Protein AF-A0A7W3PG80-F1 (afdb_monomer)

Nearest PDB structures (foldseek):
  1i4t-assembly1_B  TM=2.429E-01  e=8.283E+00  Homo sapiens

Foldseek 3Di:
DPDPPDDDDLLVLLVVLLVVLVVVCVVPLVLLLVLLQQLLVLLVCQLVVVDPLSPDPNVVVSNVVSLVVLLVVLLCVLCPPFDCVVLVVLLVVCCVVNVSNVVSNVVVLVVVVCCLPVVLVVVVVVDPDDDPSRSVSVSSSVCSSPVSSSSSNSCCCVRPVVSRVDDD

Solvent-accessible surface area (backbone atoms only — not comparable to full-atom values): 9135 Å² total; per-residue (Å²): 135,83,77,80,78,74,75,71,54,38,60,56,50,24,50,50,52,50,50,54,38,47,53,52,48,65,76,45,33,73,61,47,38,54,48,10,46,53,44,28,48,38,45,48,33,30,75,69,64,78,34,83,56,30,41,69,70,52,27,51,51,51,40,50,50,43,50,50,52,50,52,51,50,50,48,56,65,69,49,58,90,55,64,68,77,64,43,68,59,38,39,53,51,39,52,73,74,36,45,64,26,51,52,41,35,50,50,51,51,49,50,49,53,47,54,73,42,52,53,56,60,63,47,57,82,69,58,81,95,64,57,72,65,61,49,52,41,51,55,48,30,54,32,34,49,42,57,50,55,49,50,54,47,40,50,44,43,63,69,49,36,59,34,46,64,72,76,132

Sequence (168 aa):
MTTPTTMPGPWVAALQILAETWQFFARHYPVVFACGALASAQRFLSVSGTADWAGGIGGEAFTAATRLAFGAWAAVVLLRGTEWSDAGARWSAWVTRSWPTILATMAALALFLVVFKLIPDALAGRVGGIDRETWLAWELAIKNVTVIPFTMLWMTVLLGVRPLGQVG

Secondary structure (DSSP, 8-state):
-----PPPPHHHHHHHHHHHHHHHHHHTHHHHHHHHHHHHHHHHHHHTTS-GGGSHHHHHHHHHHHHHHHHHHHHHHHTTT---TTHHHHHHHHHHHHHHHHHHHHHHHHHHHHHHHHHHHHHHTT-TT--HHHHHHHHHHHHHHTHHHHHHHHHHIIIIIHHHS---

Radius of gyration: 19.29 Å; Cα contacts (8 Å, |Δi|>4): 128; chains: 1; bounding box: 46×32×58 Å

Structure (mmCIF, N/CA/C/O backbone):
data_AF-A0A7W3PG80-F1
#
_entry.id   AF-A0A7W3PG80-F1
#
loop_
_atom_site.group_PDB
_atom_site.id
_atom_site.type_symbol
_atom_site.label_atom_id
_atom_site.label_alt_id
_atom_site.label_comp_id
_atom_site.label_asym_id
_atom_site.label_entity_id
_atom_site.label_seq_id
_atom_site.pdbx_PDB_ins_code
_atom_site.Cartn_x
_atom_site.Cartn_y
_atom_site.Cartn_z
_atom_site.occupancy
_atom_site.B_iso_or_equiv
_atom_site.auth_seq_id
_atom_site.auth_comp_id
_atom_site.auth_asym_id
_atom_site.auth_atom_id
_atom_site.pdbx_PDB_model_num
ATOM 1 N N . MET A 1 1 ? -26.413 -13.579 33.474 1.00 46.12 1 MET A N 1
ATOM 2 C CA . MET A 1 1 ? -24.970 -13.895 33.437 1.00 46.12 1 MET A CA 1
ATOM 3 C C . MET A 1 1 ? -24.497 -13.746 32.005 1.00 46.12 1 MET A C 1
ATOM 5 O O . MET A 1 1 ? -24.769 -14.617 31.193 1.00 46.12 1 MET A O 1
ATOM 9 N N . THR A 1 2 ? -23.878 -12.620 31.669 1.00 47.09 2 THR A N 1
ATOM 10 C CA . THR A 1 2 ? -23.162 -12.454 30.402 1.00 47.09 2 THR A CA 1
ATOM 11 C C . THR A 1 2 ? -21.782 -13.075 30.585 1.00 47.09 2 THR A C 1
ATOM 13 O O . THR A 1 2 ? -20.995 -12.627 31.414 1.00 47.09 2 THR A O 1
ATOM 16 N N . THR A 1 3 ? -21.508 -14.172 29.883 1.00 45.34 3 THR A N 1
ATOM 17 C CA . THR A 1 3 ? -20.157 -14.736 29.798 1.00 45.34 3 THR A CA 1
ATOM 18 C C . THR A 1 3 ? -19.207 -13.642 29.313 1.00 45.34 3 THR A C 1
ATOM 20 O O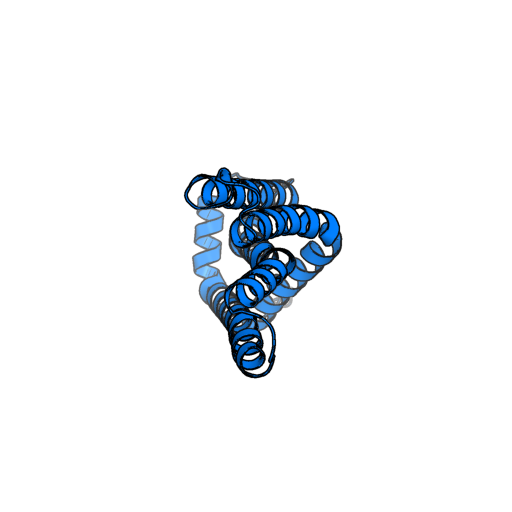 . THR A 1 3 ? -19.505 -13.031 28.283 1.00 45.34 3 THR A O 1
ATOM 23 N N . PRO A 1 4 ? -18.096 -13.362 30.016 1.00 52.19 4 PRO A N 1
ATOM 24 C CA . PRO A 1 4 ? -17.114 -12.408 29.529 1.00 52.19 4 PRO A CA 1
ATOM 25 C C . PRO A 1 4 ? -16.579 -12.942 28.201 1.00 52.19 4 PRO A C 1
ATOM 27 O O . PRO A 1 4 ? -15.931 -13.986 28.162 1.00 52.19 4 PRO A O 1
ATOM 30 N N . THR A 1 5 ? -16.889 -12.258 27.101 1.00 59.12 5 THR A N 1
ATOM 31 C CA . THR A 1 5 ? -16.240 -12.502 25.815 1.00 59.12 5 THR A CA 1
ATOM 32 C C . THR A 1 5 ? -14.767 -12.186 26.001 1.00 59.12 5 THR A C 1
ATOM 34 O O . THR A 1 5 ? -14.371 -11.021 26.041 1.00 59.12 5 THR A O 1
ATOM 37 N N . THR A 1 6 ? -13.959 -13.227 26.183 1.00 66.06 6 THR A N 1
ATOM 38 C CA . THR A 1 6 ? -12.506 -13.126 26.174 1.00 66.06 6 THR A CA 1
ATOM 39 C C . THR A 1 6 ? -12.103 -12.485 24.858 1.00 66.06 6 THR A C 1
ATOM 41 O O . THR A 1 6 ? -12.385 -13.013 23.782 1.00 66.06 6 THR A O 1
ATOM 44 N N . MET A 1 7 ? -11.490 -11.302 24.938 1.00 63.88 7 MET A N 1
ATOM 45 C CA . MET A 1 7 ? -10.969 -10.659 23.741 1.00 63.88 7 MET A CA 1
ATOM 46 C C . MET A 1 7 ? -9.972 -11.615 23.070 1.00 63.88 7 MET A C 1
ATOM 48 O O . MET A 1 7 ? -9.151 -12.218 23.772 1.00 63.88 7 MET A O 1
ATOM 52 N N . PRO A 1 8 ? -10.038 -11.782 21.738 1.00 75.94 8 PRO A N 1
ATOM 53 C CA . PRO A 1 8 ? -9.079 -12.610 21.026 1.00 75.94 8 PRO A CA 1
ATOM 54 C C . PRO A 1 8 ? -7.658 -12.128 21.324 1.00 75.94 8 PRO A C 1
ATOM 56 O O . PRO A 1 8 ? -7.401 -10.925 21.408 1.00 75.94 8 PRO A O 1
ATOM 59 N N . GLY A 1 9 ? -6.729 -13.073 21.488 1.00 90.00 9 GLY A N 1
ATOM 60 C CA . GLY A 1 9 ? -5.322 -12.749 21.709 1.00 90.00 9 GLY A CA 1
ATOM 61 C C . GLY A 1 9 ? -4.762 -11.863 20.584 1.00 90.00 9 GLY A C 1
ATOM 62 O O . GLY A 1 9 ? -5.266 -11.906 19.457 1.00 90.00 9 GLY A O 1
ATOM 63 N N . PRO A 1 10 ? -3.695 -11.090 20.843 1.00 90.19 10 PRO A N 1
ATOM 64 C CA . PRO A 1 10 ? -3.204 -10.068 19.913 1.00 90.19 10 PRO A CA 1
ATOM 65 C C . PRO A 1 10 ? -2.846 -10.616 18.528 1.00 90.19 10 PRO A C 1
ATOM 67 O O . PRO A 1 10 ? -3.091 -9.963 17.518 1.00 90.19 10 PRO A O 1
ATOM 70 N N . TRP A 1 11 ? -2.340 -11.849 18.466 1.00 91.12 11 TRP A N 1
ATOM 71 C CA . TRP A 1 11 ? -2.055 -12.542 17.210 1.00 91.12 11 TRP A CA 1
ATOM 72 C C . TRP A 1 11 ? -3.308 -12.927 16.426 1.00 91.12 11 TRP A C 1
ATOM 74 O O . TRP A 1 11 ? -3.325 -12.800 15.207 1.00 91.12 11 TRP A O 1
ATOM 84 N N . VAL A 1 12 ? -4.374 -13.351 17.107 1.00 91.50 12 VAL A N 1
ATOM 85 C CA . VAL A 1 12 ? -5.650 -13.669 16.452 1.00 91.50 12 VAL A CA 1
ATOM 86 C C . VAL A 1 12 ? -6.250 -12.399 15.852 1.00 91.50 12 VAL A C 1
ATOM 88 O O . VAL A 1 12 ? -6.660 -12.405 14.695 1.00 91.50 12 VAL A O 1
ATOM 91 N N . ALA A 1 13 ? -6.224 -11.291 16.596 1.00 89.88 13 ALA A N 1
ATOM 92 C CA . ALA A 1 13 ? -6.677 -9.997 16.096 1.00 89.88 13 ALA A CA 1
ATOM 93 C C . ALA A 1 13 ? -5.821 -9.496 14.912 1.00 89.88 13 ALA A C 1
ATOM 95 O O . ALA A 1 13 ? -6.364 -9.003 13.924 1.00 89.88 13 ALA A O 1
ATOM 96 N N . ALA A 1 14 ? -4.497 -9.676 14.958 1.00 91.69 14 ALA A N 1
ATOM 97 C CA . ALA A 1 14 ? -3.613 -9.344 13.838 1.00 91.69 14 ALA A CA 1
ATOM 98 C C . ALA A 1 14 ? -3.918 -10.182 12.581 1.00 91.69 14 ALA A C 1
ATOM 100 O O . ALA A 1 14 ? -3.980 -9.641 11.476 1.00 91.69 14 ALA A O 1
ATOM 101 N N . LEU A 1 15 ? -4.173 -11.486 12.736 1.00 91.94 15 LEU A N 1
ATOM 102 C CA . LEU A 1 15 ? -4.566 -12.364 11.629 1.00 91.94 15 LEU A CA 1
ATOM 103 C C . LEU A 1 15 ? -5.944 -12.008 11.059 1.00 91.94 15 LEU A C 1
ATOM 105 O O . LEU A 1 15 ? -6.144 -12.118 9.853 1.00 91.94 15 LEU A O 1
ATOM 109 N N . GLN A 1 16 ? -6.879 -11.540 11.889 1.00 91.88 16 GLN A N 1
ATOM 110 C CA . GLN A 1 16 ? -8.167 -11.022 11.420 1.00 91.88 16 GLN A CA 1
ATOM 111 C C . GLN A 1 16 ? -7.992 -9.751 10.581 1.00 91.88 16 GLN A C 1
ATOM 113 O O . GLN A 1 16 ? -8.578 -9.653 9.507 1.00 91.88 16 GLN A O 1
ATOM 118 N N . ILE A 1 17 ? -7.140 -8.811 11.012 1.00 92.75 17 ILE A N 1
ATOM 119 C CA . ILE A 1 17 ? -6.793 -7.617 10.218 1.00 92.75 17 ILE A CA 1
ATOM 120 C C . ILE A 1 17 ? -6.181 -8.027 8.873 1.00 92.75 17 ILE A C 1
ATOM 122 O O . ILE A 1 17 ? -6.573 -7.498 7.831 1.00 92.75 17 ILE A O 1
ATOM 126 N N . LEU A 1 18 ? -5.253 -8.987 8.883 1.00 93.62 18 LEU A N 1
ATOM 127 C CA . LEU A 1 18 ? -4.654 -9.528 7.665 1.00 93.62 18 LEU A CA 1
ATOM 128 C C . LEU A 1 18 ? -5.716 -10.150 6.743 1.00 93.62 18 LEU A C 1
ATOM 130 O O . LEU A 1 18 ? -5.732 -9.861 5.549 1.00 93.62 18 LEU A O 1
ATOM 134 N N . ALA A 1 19 ? -6.611 -10.977 7.286 1.00 94.25 19 ALA A N 1
ATOM 135 C CA . ALA A 1 19 ? -7.650 -11.658 6.519 1.00 94.25 19 ALA A CA 1
ATOM 136 C C . ALA A 1 19 ? -8.656 -10.675 5.900 1.00 94.25 19 ALA A C 1
ATOM 138 O O . ALA A 1 19 ? -8.986 -10.803 4.723 1.00 94.25 19 ALA A O 1
ATOM 139 N N . GLU A 1 20 ? -9.099 -9.665 6.650 1.00 94.06 20 GLU A N 1
ATOM 140 C CA . GLU A 1 20 ? -9.969 -8.597 6.140 1.00 94.06 20 GLU A CA 1
ATOM 141 C C . GLU A 1 20 ? -9.280 -7.798 5.029 1.00 94.06 20 GLU A C 1
ATOM 143 O O . GLU A 1 20 ? -9.870 -7.550 3.975 1.00 94.06 20 GLU A O 1
ATOM 148 N N . THR A 1 21 ? -8.002 -7.457 5.228 1.00 96.25 21 THR A N 1
ATOM 149 C CA . THR A 1 21 ? -7.196 -6.770 4.211 1.00 96.25 21 THR A CA 1
ATOM 150 C C . THR A 1 21 ? -7.084 -7.619 2.944 1.00 96.25 21 THR A C 1
ATOM 152 O O . THR A 1 21 ? -7.268 -7.109 1.840 1.00 96.25 21 THR A O 1
ATOM 155 N N . TRP A 1 22 ? -6.839 -8.925 3.085 1.00 96.56 22 TRP A N 1
ATOM 156 C CA . TRP A 1 22 ? -6.772 -9.870 1.970 1.00 96.56 22 TRP A CA 1
ATOM 157 C C . TRP A 1 22 ? -8.090 -9.989 1.213 1.00 96.56 22 TRP A C 1
ATOM 159 O O . TRP A 1 22 ? -8.103 -9.902 -0.014 1.00 96.56 22 TRP A O 1
ATOM 169 N N . GLN A 1 23 ? -9.207 -10.134 1.921 1.00 97.06 23 GLN A N 1
ATOM 170 C CA . GLN A 1 23 ? -10.528 -10.192 1.301 1.00 97.06 23 GLN A CA 1
ATOM 171 C C . GLN A 1 23 ? -10.835 -8.909 0.523 1.00 97.06 23 GLN A C 1
ATOM 173 O O . GLN A 1 23 ? -11.308 -8.976 -0.613 1.00 97.06 23 GLN A O 1
ATOM 178 N N . PHE A 1 24 ? -10.523 -7.744 1.099 1.00 96.62 24 PHE A N 1
ATOM 179 C CA . PHE A 1 24 ? -10.699 -6.465 0.420 1.00 96.62 24 PHE A CA 1
ATOM 180 C C . PHE A 1 24 ? -9.813 -6.352 -0.825 1.00 96.62 24 PHE A C 1
ATOM 182 O O . PHE A 1 24 ? -10.305 -5.969 -1.890 1.00 96.62 24 PHE A O 1
ATOM 189 N N . PHE A 1 25 ? -8.533 -6.715 -0.701 1.00 97.38 25 PHE A N 1
ATOM 190 C CA . PHE A 1 25 ? -7.562 -6.717 -1.793 1.00 97.38 25 PHE A CA 1
ATOM 191 C C . PHE A 1 25 ? -8.016 -7.612 -2.946 1.00 97.38 25 PHE A C 1
ATOM 193 O O . PHE A 1 25 ? -8.059 -7.160 -4.086 1.00 97.38 25 PHE A O 1
ATOM 200 N N . ALA A 1 26 ? -8.411 -8.854 -2.655 1.00 97.75 26 ALA A N 1
ATOM 201 C CA . ALA A 1 26 ? -8.859 -9.808 -3.664 1.00 97.75 26 ALA A CA 1
ATOM 202 C C . ALA A 1 26 ? -10.132 -9.323 -4.372 1.00 97.75 26 ALA A C 1
ATOM 204 O O . ALA A 1 26 ? -10.219 -9.358 -5.598 1.00 97.75 26 ALA A O 1
ATOM 205 N N . ARG A 1 27 ? -11.100 -8.798 -3.609 1.00 97.81 27 ARG A N 1
ATOM 206 C CA . ARG A 1 27 ? -12.360 -8.272 -4.151 1.00 97.81 27 ARG A CA 1
ATOM 207 C C . ARG A 1 27 ? -12.156 -7.074 -5.079 1.00 97.81 27 ARG A C 1
ATOM 209 O O . ARG A 1 27 ? -12.897 -6.932 -6.047 1.00 97.81 27 ARG A O 1
ATOM 216 N N . HIS A 1 28 ? -11.179 -6.218 -4.791 1.00 97.56 28 HIS A N 1
ATOM 217 C CA . HIS A 1 28 ? -10.915 -4.999 -5.561 1.00 97.56 28 HIS A CA 1
ATOM 218 C C . HIS A 1 28 ? -9.619 -5.070 -6.372 1.00 97.56 28 HIS A C 1
ATOM 220 O O . HIS A 1 28 ? -9.077 -4.037 -6.778 1.00 97.56 28 HIS A O 1
ATOM 226 N N . TYR A 1 29 ? -9.143 -6.286 -6.651 1.00 97.31 29 TYR A N 1
ATOM 227 C CA . TYR A 1 29 ? -7.903 -6.494 -7.384 1.00 97.31 29 TYR A CA 1
ATOM 228 C C . TYR A 1 29 ? -7.856 -5.784 -8.747 1.00 97.31 29 TYR A C 1
ATOM 230 O O . TYR A 1 29 ? -6.792 -5.277 -9.079 1.00 97.31 29 TYR A O 1
ATOM 238 N N . PRO A 1 30 ? -8.954 -5.631 -9.518 1.00 98.12 30 PRO A N 1
ATOM 239 C CA . PRO A 1 30 ? -8.905 -4.865 -10.765 1.00 98.12 30 PRO A CA 1
ATOM 240 C C . PRO A 1 30 ? -8.411 -3.419 -10.592 1.00 98.12 30 PRO A C 1
ATOM 242 O O . PRO A 1 30 ? -7.621 -2.943 -11.402 1.00 98.12 30 PRO A O 1
ATOM 245 N N . VAL A 1 31 ? -8.817 -2.732 -9.516 1.00 96.88 31 VAL A N 1
ATOM 246 C CA . VAL A 1 31 ? -8.361 -1.360 -9.223 1.00 96.88 31 VAL A CA 1
ATOM 247 C C . VAL A 1 31 ? -6.907 -1.368 -8.763 1.00 96.88 31 VAL A C 1
ATOM 249 O O . VAL A 1 31 ? -6.100 -0.571 -9.238 1.00 96.88 31 VAL A O 1
ATOM 252 N N . VAL A 1 32 ? -6.560 -2.310 -7.881 1.00 96.88 32 VAL A N 1
ATOM 253 C CA . VAL A 1 32 ? -5.182 -2.524 -7.420 1.00 96.88 32 VAL A CA 1
ATOM 254 C C . VAL A 1 32 ? -4.239 -2.745 -8.601 1.00 96.88 32 VAL A C 1
ATOM 256 O O . VAL A 1 32 ? -3.195 -2.102 -8.697 1.00 96.88 32 VAL A O 1
ATOM 259 N N . PHE A 1 33 ? -4.625 -3.636 -9.510 1.00 97.31 33 PHE A N 1
ATOM 260 C CA . PHE A 1 33 ? -3.866 -3.977 -10.697 1.00 97.31 33 PHE A CA 1
ATOM 261 C C . PHE A 1 33 ? -3.738 -2.776 -11.627 1.00 97.31 33 PHE A C 1
ATOM 263 O O . PHE A 1 33 ? -2.630 -2.489 -12.057 1.00 97.31 33 PHE A O 1
ATOM 270 N N . ALA A 1 34 ? -4.818 -2.034 -11.889 1.00 97.00 34 ALA A N 1
ATOM 271 C CA . ALA A 1 34 ? -4.767 -0.848 -12.742 1.00 97.00 34 ALA A CA 1
ATOM 272 C C . ALA A 1 34 ? -3.788 0.210 -12.199 1.00 97.00 34 ALA A C 1
ATOM 274 O O . ALA A 1 34 ? -2.899 0.658 -12.922 1.00 97.00 34 ALA A O 1
ATOM 275 N N . CYS A 1 35 ? -3.887 0.563 -10.914 1.00 95.50 35 CYS A N 1
ATOM 276 C CA . CYS A 1 35 ? -2.970 1.520 -10.289 1.00 95.50 35 CYS A CA 1
ATOM 277 C C . CYS A 1 35 ? -1.527 0.993 -10.242 1.00 95.50 35 CYS A C 1
ATOM 279 O O . CYS A 1 35 ? -0.583 1.728 -10.532 1.00 95.50 35 CYS A O 1
ATOM 281 N N . GLY A 1 36 ? -1.341 -0.286 -9.911 1.00 95.62 36 GLY A N 1
ATOM 282 C CA . GLY A 1 36 ? -0.024 -0.914 -9.891 1.00 95.62 36 GLY A CA 1
ATOM 283 C C . GLY A 1 36 ? 0.621 -0.973 -11.275 1.00 95.62 36 GLY A C 1
ATOM 284 O O . GLY A 1 36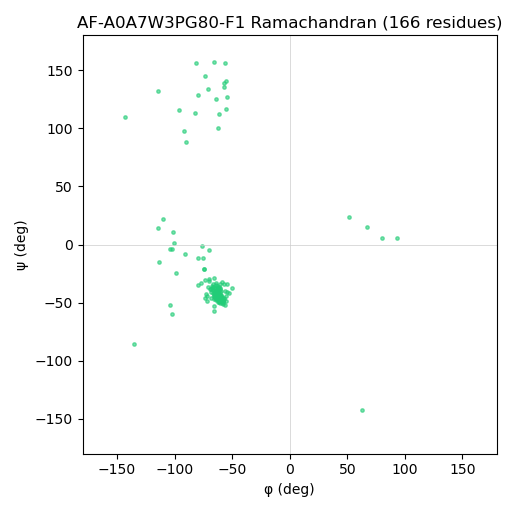 ? 1.798 -0.653 -11.419 1.00 95.62 36 GLY A O 1
ATOM 285 N N . ALA A 1 37 ? -0.155 -1.309 -12.306 1.00 96.56 37 ALA A N 1
ATOM 286 C CA . ALA A 1 37 ? 0.292 -1.381 -13.690 1.00 96.56 37 ALA A CA 1
ATOM 287 C C . ALA A 1 37 ? 0.744 -0.016 -14.218 1.00 96.56 37 ALA A C 1
ATOM 289 O O . ALA A 1 37 ? 1.746 0.038 -14.922 1.00 96.56 37 ALA A O 1
ATOM 290 N N . LEU A 1 38 ? 0.082 1.083 -13.833 1.00 95.81 38 LEU A N 1
ATOM 291 C CA . LEU A 1 38 ? 0.529 2.439 -14.176 1.00 95.81 38 LEU A CA 1
ATOM 292 C C . LEU A 1 38 ? 1.928 2.731 -13.613 1.00 95.81 38 LEU A C 1
ATOM 294 O O . LEU A 1 38 ? 2.821 3.132 -14.359 1.00 95.81 38 LEU A O 1
ATOM 298 N N . ALA A 1 39 ? 2.150 2.469 -12.322 1.00 93.31 39 ALA A N 1
ATOM 299 C CA . ALA A 1 39 ? 3.463 2.653 -11.699 1.00 93.31 39 ALA A CA 1
ATOM 300 C C . ALA A 1 39 ? 4.535 1.732 -12.321 1.00 93.31 39 ALA A C 1
ATOM 302 O O . ALA A 1 39 ? 5.680 2.134 -12.520 1.00 93.31 39 ALA A O 1
ATOM 303 N N . SER A 1 40 ? 4.167 0.498 -12.677 1.00 95.06 40 SER A N 1
ATOM 304 C CA . SER A 1 40 ? 5.052 -0.437 -13.383 1.00 95.06 40 SER A CA 1
ATOM 305 C C . SER A 1 40 ? 5.398 0.038 -14.794 1.00 95.06 40 SER A C 1
ATOM 307 O O . SER A 1 40 ? 6.560 -0.026 -15.188 1.00 95.06 40 SER A O 1
ATOM 309 N N . ALA A 1 41 ? 4.418 0.551 -15.542 1.00 94.31 41 ALA A N 1
ATOM 310 C CA . ALA A 1 41 ? 4.616 1.073 -16.888 1.00 94.31 41 ALA A CA 1
ATOM 311 C C . ALA A 1 41 ? 5.606 2.241 -16.880 1.00 94.31 41 ALA A C 1
ATOM 313 O O . ALA A 1 41 ? 6.540 2.239 -17.676 1.00 94.31 41 ALA A O 1
ATOM 314 N N . GLN A 1 42 ? 5.484 3.173 -15.927 1.00 94.06 42 GLN A N 1
ATOM 315 C CA . GLN A 1 42 ? 6.471 4.242 -15.747 1.00 94.06 42 GLN A CA 1
ATOM 316 C C . GLN A 1 42 ? 7.886 3.681 -15.555 1.00 94.06 42 GLN A C 1
ATOM 318 O O . GLN A 1 42 ? 8.824 4.163 -16.191 1.00 94.06 42 GLN A O 1
ATOM 323 N N . ARG A 1 43 ? 8.054 2.637 -14.730 1.00 91.88 43 ARG A N 1
ATOM 324 C CA . ARG A 1 43 ? 9.373 2.026 -14.521 1.00 91.88 43 ARG A CA 1
ATOM 325 C C . ARG A 1 43 ? 9.939 1.427 -15.808 1.00 91.88 43 ARG A C 1
ATOM 327 O O . ARG A 1 43 ? 11.112 1.647 -16.093 1.00 91.88 43 ARG A O 1
ATOM 334 N N . PHE A 1 44 ? 9.134 0.712 -16.589 1.00 93.12 44 PHE A N 1
ATOM 335 C CA . PHE A 1 44 ? 9.590 0.158 -17.867 1.00 93.12 44 PHE A CA 1
ATOM 336 C C . PHE A 1 44 ? 9.905 1.243 -18.900 1.00 93.12 44 PHE A C 1
ATOM 338 O O . PHE A 1 44 ? 10.916 1.135 -19.589 1.00 93.12 44 PHE A O 1
ATOM 345 N N . LEU A 1 45 ? 9.112 2.315 -18.969 1.00 92.62 45 LEU A N 1
ATOM 346 C CA . LEU A 1 45 ? 9.401 3.476 -19.821 1.00 92.62 45 LEU A CA 1
ATOM 347 C C . LEU A 1 45 ? 10.726 4.151 -19.434 1.00 92.62 45 LEU A C 1
ATOM 349 O O . LEU A 1 45 ? 11.473 4.586 -20.305 1.00 92.62 45 LEU A O 1
ATOM 353 N N . SER A 1 46 ? 11.034 4.199 -18.133 1.00 90.69 46 SER A N 1
ATOM 354 C CA . SER A 1 46 ? 12.303 4.722 -17.621 1.00 90.69 46 SER A CA 1
ATOM 355 C C . SER A 1 46 ? 13.494 3.834 -17.982 1.00 90.69 46 SER A C 1
ATOM 357 O O . SER A 1 46 ? 14.508 4.365 -18.414 1.00 90.69 46 SER A O 1
ATOM 359 N N . VAL A 1 47 ? 13.391 2.510 -17.806 1.00 89.25 47 VAL A N 1
ATOM 360 C CA . VAL A 1 47 ? 14.505 1.582 -18.100 1.00 89.25 47 VAL A CA 1
ATOM 361 C C . VAL A 1 47 ? 14.745 1.445 -19.604 1.00 89.25 47 VAL A C 1
ATOM 363 O O . VAL A 1 47 ? 15.884 1.368 -20.043 1.00 89.25 47 VAL A O 1
ATOM 366 N N . SER A 1 48 ? 13.686 1.458 -20.413 1.00 88.56 48 SER A N 1
ATOM 367 C CA . SER A 1 48 ? 13.811 1.365 -21.874 1.00 88.56 48 SER A CA 1
ATOM 368 C C . SER A 1 48 ? 14.288 2.658 -22.544 1.00 88.56 48 SER A C 1
ATOM 370 O O . SER A 1 48 ? 14.599 2.638 -23.732 1.00 88.56 48 SER A O 1
ATOM 372 N N . GLY A 1 49 ? 14.325 3.784 -21.821 1.00 86.75 49 GLY A N 1
ATOM 373 C CA . GLY A 1 49 ? 14.700 5.086 -22.378 1.00 86.75 49 GLY A CA 1
ATOM 374 C C . GLY A 1 49 ? 13.697 5.641 -23.396 1.00 86.75 49 GLY A C 1
ATOM 375 O O . GLY A 1 49 ? 14.019 6.564 -24.132 1.00 86.75 49 GLY A O 1
ATOM 376 N N . THR A 1 50 ? 12.477 5.097 -23.463 1.00 89.19 50 THR A N 1
ATOM 377 C CA . THR A 1 50 ? 11.465 5.511 -24.453 1.00 89.19 50 THR A CA 1
ATOM 378 C C . THR A 1 50 ? 10.740 6.805 -24.084 1.00 89.19 50 THR A C 1
ATOM 380 O O . THR A 1 50 ? 9.983 7.336 -24.893 1.00 89.19 50 THR A O 1
ATOM 383 N N . ALA A 1 51 ? 10.900 7.283 -22.848 1.00 88.25 51 ALA A N 1
ATOM 384 C CA . ALA A 1 51 ? 10.273 8.506 -22.367 1.00 88.25 51 ALA A CA 1
ATOM 385 C C . ALA A 1 51 ? 11.207 9.267 -21.418 1.00 88.25 51 ALA A C 1
ATOM 387 O O . ALA A 1 51 ? 11.393 8.862 -20.271 1.00 88.25 51 ALA A O 1
ATOM 388 N N . ASP A 1 52 ? 11.722 10.410 -21.870 1.00 86.75 52 ASP A N 1
ATOM 389 C CA . ASP A 1 52 ? 12.681 11.234 -21.114 1.00 86.75 52 ASP A CA 1
ATOM 390 C C . ASP A 1 52 ? 12.132 11.700 -19.757 1.00 86.75 52 ASP A C 1
ATOM 392 O O . ASP A 1 52 ? 12.865 11.807 -18.776 1.00 86.75 52 ASP A O 1
ATOM 396 N N . TRP A 1 53 ? 10.816 11.923 -19.672 1.00 89.56 53 TRP A N 1
ATOM 397 C CA . TRP A 1 53 ? 10.141 12.325 -18.435 1.00 89.56 53 TRP A CA 1
ATOM 398 C C . TRP A 1 53 ? 9.989 11.182 -17.426 1.00 89.56 53 TRP A C 1
ATOM 400 O O . TRP A 1 53 ? 9.764 11.439 -16.244 1.00 89.56 53 TRP A O 1
ATOM 410 N N . ALA A 1 54 ? 10.056 9.925 -17.880 1.00 86.56 54 ALA A N 1
ATOM 411 C CA . ALA A 1 54 ? 9.842 8.768 -17.021 1.00 86.56 54 ALA A CA 1
ATOM 412 C C . ALA A 1 54 ? 11.040 8.524 -16.096 1.00 86.56 54 ALA A C 1
ATOM 414 O O . ALA A 1 54 ? 10.873 7.887 -15.059 1.00 86.56 54 ALA A O 1
ATOM 415 N N . GLY A 1 55 ? 12.228 9.031 -16.433 1.00 84.38 55 GLY A N 1
ATOM 416 C CA . GLY A 1 55 ? 13.365 9.096 -15.517 1.00 84.38 55 GLY A CA 1
ATOM 417 C C . GLY A 1 55 ? 13.291 10.302 -14.568 1.00 84.38 55 GLY A C 1
ATOM 418 O O . GLY A 1 55 ? 12.656 11.313 -14.861 1.00 84.38 55 GLY A O 1
ATOM 419 N N . GLY A 1 56 ? 13.966 10.210 -13.418 1.00 87.00 56 GLY A N 1
ATOM 420 C CA . GLY A 1 56 ? 14.114 11.326 -12.477 1.00 87.00 56 GLY A CA 1
ATOM 421 C C . GLY A 1 56 ? 12.794 11.833 -11.877 1.00 87.00 56 GLY A C 1
ATOM 422 O O . GLY A 1 56 ? 11.883 11.056 -11.589 1.00 87.00 56 GLY A O 1
ATOM 423 N N . ILE A 1 57 ? 12.693 13.154 -11.689 1.00 92.38 57 ILE A N 1
ATOM 424 C CA . ILE A 1 57 ? 11.602 13.805 -10.938 1.00 92.38 57 ILE A CA 1
ATOM 425 C C . ILE A 1 57 ? 10.222 13.538 -11.561 1.00 92.38 57 ILE A C 1
ATOM 427 O O . ILE A 1 57 ? 9.250 13.349 -10.831 1.00 92.38 57 ILE A O 1
ATOM 431 N N . GLY A 1 58 ? 10.114 13.503 -12.894 1.00 91.88 58 GLY A N 1
ATOM 432 C CA . GLY A 1 58 ? 8.834 13.293 -13.581 1.00 91.88 58 GLY A CA 1
ATOM 433 C C . GLY A 1 58 ? 8.235 11.914 -13.294 1.00 91.88 58 GLY A C 1
ATOM 434 O O . GLY A 1 58 ? 7.071 11.804 -12.900 1.00 91.88 58 GLY A O 1
ATOM 435 N N . GLY A 1 59 ? 9.047 10.863 -13.415 1.00 92.56 59 GLY A N 1
ATOM 436 C CA . GLY A 1 59 ? 8.648 9.496 -13.085 1.00 92.56 59 GLY A CA 1
ATOM 437 C C . GLY A 1 59 ? 8.333 9.300 -11.602 1.00 92.56 59 GLY A C 1
ATOM 438 O O . GLY A 1 59 ? 7.349 8.637 -11.264 1.00 92.56 59 GLY A O 1
ATOM 439 N N . GLU A 1 60 ? 9.121 9.915 -10.716 1.00 92.31 60 GLU A N 1
ATOM 440 C CA . GLU A 1 60 ? 8.868 9.897 -9.270 1.00 92.31 60 GLU A CA 1
ATOM 441 C C . GLU A 1 60 ? 7.536 10.563 -8.920 1.00 92.31 60 GLU A C 1
ATOM 443 O O . GLU A 1 60 ? 6.725 9.972 -8.201 1.00 92.31 60 GLU A O 1
ATOM 448 N N . ALA A 1 61 ? 7.269 11.747 -9.478 1.00 95.69 61 ALA A N 1
ATOM 449 C CA . ALA A 1 61 ? 6.017 12.467 -9.279 1.00 95.69 61 ALA A CA 1
ATOM 450 C C . ALA A 1 61 ? 4.817 11.664 -9.800 1.00 95.69 61 ALA A C 1
ATOM 452 O O . ALA A 1 61 ? 3.800 11.566 -9.113 1.00 95.69 61 ALA A O 1
ATOM 453 N N . PHE A 1 62 ? 4.940 11.029 -10.969 1.00 95.62 62 PHE A N 1
ATOM 454 C CA . PHE A 1 62 ? 3.890 10.178 -11.529 1.00 95.62 62 PHE A CA 1
ATOM 455 C C . PHE A 1 62 ? 3.592 8.957 -10.646 1.00 95.62 62 PHE A C 1
ATOM 457 O O . PHE A 1 62 ? 2.431 8.667 -10.336 1.00 95.62 62 PHE A O 1
ATOM 464 N N . THR A 1 63 ? 4.631 8.251 -10.194 1.00 94.50 63 THR A N 1
ATOM 465 C CA . THR A 1 63 ? 4.473 7.091 -9.307 1.00 94.50 63 THR A CA 1
ATOM 466 C C . THR A 1 63 ? 3.891 7.504 -7.955 1.00 94.50 63 THR A C 1
ATOM 468 O O . THR A 1 63 ? 2.993 6.831 -7.441 1.00 94.50 63 THR A O 1
ATOM 471 N N . ALA A 1 64 ? 4.340 8.628 -7.392 1.00 94.75 64 ALA A N 1
ATOM 472 C CA . ALA A 1 64 ? 3.778 9.185 -6.167 1.00 94.75 64 ALA A CA 1
ATOM 473 C C . ALA A 1 64 ? 2.297 9.548 -6.343 1.00 94.75 64 ALA A C 1
ATOM 475 O O . ALA A 1 64 ? 1.473 9.114 -5.541 1.00 94.75 64 ALA A O 1
ATOM 476 N N . ALA A 1 65 ? 1.937 10.257 -7.416 1.00 96.69 65 ALA A N 1
ATOM 477 C CA . ALA A 1 65 ? 0.556 10.627 -7.716 1.00 96.69 65 ALA A CA 1
ATOM 478 C C . ALA A 1 65 ? -0.345 9.392 -7.869 1.00 96.69 65 ALA A C 1
ATOM 480 O O . ALA A 1 65 ? -1.423 9.340 -7.282 1.00 96.69 65 ALA A O 1
ATOM 481 N N . THR A 1 66 ? 0.126 8.361 -8.576 1.00 95.88 66 THR A N 1
ATOM 482 C CA . THR A 1 66 ? -0.596 7.090 -8.741 1.00 95.88 66 THR A CA 1
ATOM 483 C C . THR A 1 66 ? -0.849 6.410 -7.393 1.00 95.88 66 THR A C 1
ATOM 485 O O . THR A 1 66 ? -1.961 5.955 -7.116 1.00 95.88 66 THR A O 1
ATOM 488 N N . ARG A 1 67 ? 0.159 6.377 -6.512 1.00 95.75 67 ARG A N 1
ATOM 489 C CA . ARG A 1 67 ? 0.031 5.799 -5.165 1.00 95.75 67 ARG A CA 1
ATOM 490 C C . ARG A 1 67 ? -0.883 6.622 -4.265 1.00 95.75 67 ARG A C 1
ATOM 492 O O . ARG A 1 67 ? -1.685 6.042 -3.540 1.00 95.75 67 ARG A O 1
ATOM 499 N N . LEU A 1 68 ? -0.795 7.949 -4.318 1.00 96.56 68 LEU A N 1
ATOM 500 C CA . LEU A 1 68 ? -1.675 8.841 -3.562 1.00 96.56 68 LEU A CA 1
ATOM 501 C C . LEU A 1 68 ? -3.127 8.690 -4.014 1.00 96.56 68 LEU A C 1
ATOM 503 O O . LEU A 1 68 ? -4.007 8.569 -3.168 1.00 96.56 68 LEU A O 1
ATOM 507 N N . ALA A 1 69 ? -3.375 8.612 -5.322 1.00 96.88 69 ALA A N 1
ATOM 508 C CA . ALA A 1 69 ? -4.704 8.363 -5.869 1.00 96.88 69 ALA A CA 1
ATOM 509 C C . ALA A 1 69 ? -5.261 7.007 -5.408 1.00 96.88 69 ALA A C 1
ATOM 511 O O . ALA A 1 69 ? -6.400 6.938 -4.947 1.00 96.88 69 ALA A O 1
ATOM 512 N N . PHE A 1 70 ? -4.448 5.944 -5.451 1.00 97.25 70 PHE A N 1
ATOM 513 C CA . PHE A 1 70 ? -4.838 4.632 -4.928 1.00 97.25 70 PHE A CA 1
ATOM 514 C C . PHE A 1 70 ? -5.128 4.672 -3.420 1.00 97.25 70 PHE A C 1
ATOM 516 O O . PHE A 1 70 ? -6.150 4.155 -2.975 1.00 97.25 70 PHE A O 1
ATOM 523 N N . GLY A 1 71 ? -4.264 5.317 -2.631 1.00 95.75 71 GLY A N 1
ATOM 524 C CA . GLY A 1 71 ? -4.445 5.469 -1.186 1.00 95.75 71 GLY A CA 1
ATOM 525 C C . GLY A 1 71 ? -5.701 6.266 -0.831 1.00 95.75 71 GLY A C 1
ATOM 526 O O . GLY A 1 71 ? -6.446 5.872 0.063 1.00 95.75 71 GLY A O 1
ATOM 527 N N . ALA A 1 72 ? -5.981 7.343 -1.566 1.00 95.94 72 ALA A N 1
ATOM 528 C CA . ALA A 1 72 ? -7.195 8.136 -1.408 1.00 95.94 72 ALA A CA 1
ATOM 529 C C . ALA A 1 72 ? -8.447 7.324 -1.766 1.00 95.94 72 ALA A C 1
ATOM 531 O O . ALA A 1 72 ? -9.404 7.308 -0.994 1.00 95.94 72 ALA A O 1
ATOM 532 N N . TRP A 1 73 ? -8.428 6.595 -2.887 1.00 97.31 73 TRP A N 1
ATOM 533 C CA . TRP A 1 73 ? -9.512 5.685 -3.259 1.00 97.31 73 TRP A CA 1
ATOM 534 C C . TRP A 1 73 ? -9.756 4.631 -2.170 1.00 97.31 73 TRP A C 1
ATOM 536 O O . TRP A 1 73 ? -10.890 4.455 -1.726 1.00 97.31 73 TRP A O 1
ATOM 546 N N . ALA A 1 74 ? -8.696 3.983 -1.684 1.00 95.62 74 ALA A N 1
ATOM 547 C CA . ALA A 1 74 ? -8.782 2.990 -0.621 1.00 95.62 74 ALA A CA 1
ATOM 548 C C . ALA A 1 74 ? -9.388 3.576 0.658 1.00 95.62 74 ALA A C 1
ATOM 550 O O . ALA A 1 74 ? -10.295 2.974 1.229 1.00 95.62 74 ALA A O 1
ATOM 551 N N . ALA A 1 75 ? -8.934 4.759 1.081 1.00 92.81 75 ALA A N 1
ATOM 552 C CA . ALA A 1 75 ? -9.471 5.451 2.246 1.00 92.81 75 ALA A CA 1
ATOM 553 C C . ALA A 1 75 ? -10.959 5.780 2.074 1.00 92.81 75 ALA A C 1
ATOM 555 O O . ALA A 1 75 ? -11.748 5.496 2.970 1.00 92.81 75 ALA A O 1
ATOM 556 N N . VAL A 1 76 ? -11.364 6.306 0.914 1.00 94.38 76 VAL A N 1
ATOM 557 C CA . VAL A 1 76 ? -12.772 6.614 0.619 1.00 94.38 76 VAL A CA 1
ATOM 558 C C . VAL A 1 76 ? -13.640 5.361 0.685 1.00 94.38 76 VAL A C 1
ATOM 560 O O . VAL A 1 76 ? -14.725 5.410 1.255 1.00 94.38 76 VAL A O 1
ATOM 563 N N . VAL A 1 77 ? -13.186 4.241 0.118 1.00 95.00 77 VAL A N 1
ATOM 564 C CA . VAL A 1 77 ? -13.973 3.001 0.091 1.00 95.00 77 VAL A CA 1
ATOM 565 C C . VAL A 1 77 ? -14.021 2.336 1.468 1.00 95.00 77 VAL A C 1
ATOM 567 O O . VAL A 1 77 ? -15.099 1.939 1.904 1.00 95.00 77 VAL A O 1
ATOM 570 N N . LEU A 1 78 ? -12.884 2.225 2.161 1.00 93.31 78 LEU A N 1
ATOM 571 C CA . LEU A 1 78 ? -12.781 1.543 3.457 1.00 93.31 78 LEU A CA 1
ATOM 572 C C . LEU A 1 78 ? -13.402 2.336 4.610 1.00 93.31 78 LEU A C 1
ATOM 574 O O . LEU A 1 78 ? -13.881 1.734 5.565 1.00 93.31 78 LEU A O 1
ATOM 578 N N . LEU A 1 79 ? -13.385 3.669 4.540 1.00 90.94 79 LEU A N 1
ATOM 579 C CA . LEU A 1 79 ? -13.907 4.551 5.591 1.00 90.94 79 LEU A CA 1
ATOM 580 C C . LEU A 1 79 ? -15.291 5.112 5.248 1.00 90.94 79 LEU A C 1
ATOM 582 O O . LEU A 1 79 ? -15.784 6.035 5.902 1.00 90.94 79 LEU A O 1
ATOM 586 N N . ARG A 1 80 ? -15.934 4.584 4.202 1.00 90.81 80 ARG A N 1
ATOM 587 C CA . ARG A 1 80 ? -17.282 4.997 3.829 1.00 90.81 80 ARG A CA 1
ATOM 588 C C . ARG A 1 80 ? -18.262 4.638 4.942 1.00 90.81 80 ARG A C 1
ATOM 590 O O . ARG A 1 80 ? -18.387 3.477 5.310 1.00 90.81 80 ARG A O 1
ATOM 597 N N . GLY A 1 81 ? -19.010 5.633 5.417 1.00 85.06 81 GLY A N 1
ATOM 598 C CA . GLY A 1 81 ? -19.987 5.447 6.495 1.00 85.06 81 GLY A CA 1
ATOM 599 C C . GLY A 1 81 ? -19.372 5.412 7.896 1.00 85.06 81 GLY A C 1
ATOM 600 O O . GLY A 1 81 ? -20.094 5.190 8.861 1.00 85.06 81 GLY A O 1
ATOM 601 N N . THR A 1 82 ? -18.066 5.656 8.017 1.00 87.00 82 THR A N 1
ATOM 602 C CA . THR A 1 82 ? -17.394 5.802 9.307 1.00 87.00 82 THR A CA 1
ATOM 603 C C . THR A 1 82 ? -17.789 7.115 9.976 1.00 87.00 82 THR A C 1
ATOM 605 O O . THR A 1 82 ? -17.758 8.176 9.351 1.00 87.00 82 THR A O 1
ATOM 608 N N . GLU A 1 83 ? -18.120 7.051 11.265 1.00 87.19 83 GLU A N 1
ATOM 609 C CA . GLU A 1 83 ? -18.365 8.234 12.085 1.00 87.19 83 GLU A CA 1
ATOM 610 C C . GLU A 1 83 ? -17.039 8.865 12.532 1.00 87.19 83 GLU A C 1
ATOM 612 O O . GLU A 1 83 ? -16.162 8.183 13.068 1.00 87.19 83 GLU A O 1
ATOM 617 N N . TRP A 1 84 ? -16.898 10.171 12.304 1.00 88.69 84 TRP A N 1
ATOM 618 C CA . TRP A 1 84 ? -15.677 10.931 12.600 1.00 88.69 84 TRP A CA 1
ATOM 619 C C . TRP A 1 84 ? -15.765 11.766 13.882 1.00 88.69 84 TRP A C 1
ATOM 621 O O . TRP A 1 84 ? -14.770 12.376 14.279 1.00 88.69 84 TRP A O 1
ATOM 631 N N . SER A 1 85 ? -16.929 11.788 14.538 1.00 89.62 85 SER A N 1
ATOM 632 C CA . SER A 1 85 ? -17.067 12.355 15.880 1.00 89.62 85 SER A CA 1
ATOM 633 C C . SER A 1 85 ? -16.098 11.643 16.832 1.00 89.62 85 SER A C 1
ATOM 635 O O . SER A 1 85 ? -15.846 10.438 16.718 1.00 89.62 85 SER A O 1
ATOM 637 N N . ASP A 1 86 ? -15.461 12.419 17.709 1.00 90.06 86 ASP A N 1
ATOM 638 C CA . ASP A 1 86 ? -14.513 11.926 18.714 1.00 90.06 86 ASP A CA 1
ATOM 639 C C . ASP A 1 86 ? -13.387 11.024 18.172 1.00 90.06 86 ASP A C 1
ATOM 641 O O . ASP A 1 86 ? -12.786 10.247 18.920 1.00 90.06 86 ASP A O 1
ATOM 645 N N . ALA A 1 87 ? -13.047 11.139 16.878 1.00 89.88 87 ALA A N 1
ATOM 646 C CA . ALA A 1 87 ? -12.061 10.282 16.222 1.00 89.88 87 ALA A CA 1
ATOM 647 C C . ALA A 1 87 ? -10.732 10.242 16.987 1.00 89.88 87 ALA A C 1
ATOM 649 O O . ALA A 1 87 ? -10.177 9.166 17.183 1.00 89.88 87 ALA A O 1
ATOM 650 N N . GLY A 1 88 ? -10.262 11.388 17.494 1.00 90.69 88 GLY A N 1
ATOM 651 C CA . GLY A 1 88 ? -9.037 11.470 18.293 1.00 90.69 88 GLY A CA 1
ATOM 652 C C . GLY A 1 88 ? -9.105 10.676 19.603 1.00 90.69 88 GLY A C 1
ATOM 653 O O . GLY A 1 88 ? -8.164 9.951 19.930 1.00 90.69 88 GLY A O 1
ATOM 654 N N . ALA A 1 89 ? -10.227 10.750 20.327 1.00 91.12 89 ALA A N 1
ATOM 655 C CA . ALA A 1 89 ? -10.423 10.000 21.568 1.00 91.12 89 ALA A CA 1
ATOM 656 C C . ALA A 1 89 ? -10.493 8.490 21.298 1.00 91.12 89 ALA A C 1
ATOM 658 O O . ALA A 1 89 ? -9.852 7.702 21.994 1.00 91.12 89 ALA A O 1
ATOM 659 N N . ARG A 1 90 ? -11.195 8.088 20.234 1.00 89.25 90 ARG A N 1
ATOM 660 C CA . ARG A 1 90 ? -11.309 6.687 19.799 1.00 89.25 90 ARG A CA 1
ATOM 661 C C . ARG A 1 90 ? -9.962 6.122 19.359 1.00 89.25 90 ARG A C 1
ATOM 663 O O . ARG A 1 90 ? -9.617 4.997 19.715 1.00 89.25 90 ARG A O 1
ATOM 670 N N . TRP A 1 91 ? -9.156 6.931 18.672 1.00 91.44 91 TRP A N 1
ATOM 671 C CA . TRP A 1 91 ? -7.785 6.585 18.305 1.00 91.44 91 TRP A CA 1
ATOM 672 C C . TRP A 1 91 ? -6.903 6.370 19.535 1.00 91.44 91 TRP A C 1
ATOM 674 O O . TRP A 1 91 ? -6.252 5.334 19.657 1.00 91.44 91 TRP A O 1
ATOM 684 N N . SER A 1 92 ? -6.928 7.316 20.478 1.00 91.75 92 SER A N 1
ATOM 685 C CA . SER A 1 92 ? -6.162 7.231 21.724 1.00 91.75 92 SER A CA 1
ATOM 686 C C . SER A 1 92 ? -6.559 6.005 22.555 1.00 91.75 92 SER A C 1
ATOM 688 O O . SER A 1 92 ? -5.694 5.239 22.995 1.00 91.75 92 SER A O 1
ATOM 690 N N . ALA A 1 93 ? -7.864 5.754 22.696 1.00 90.19 93 ALA A N 1
ATOM 691 C CA . ALA A 1 93 ? -8.391 4.587 23.392 1.00 90.19 93 ALA A CA 1
ATOM 692 C C . ALA A 1 93 ? -7.971 3.277 22.707 1.00 90.19 93 ALA A C 1
ATOM 694 O O . ALA A 1 93 ? -7.533 2.341 23.380 1.00 90.19 93 ALA A O 1
ATOM 695 N N . TRP A 1 94 ? -8.042 3.220 21.372 1.00 89.94 94 TRP A N 1
ATOM 696 C CA . TRP A 1 94 ? -7.602 2.063 20.598 1.00 89.94 94 TRP A CA 1
ATOM 697 C C . TRP A 1 94 ? -6.114 1.780 20.786 1.00 89.94 94 TRP A C 1
ATOM 699 O O . TRP A 1 94 ? -5.752 0.650 21.097 1.00 89.94 94 TRP A O 1
ATOM 709 N N . VAL A 1 95 ? -5.248 2.785 20.643 1.00 90.50 95 VAL A N 1
ATOM 710 C CA . VAL A 1 95 ? -3.798 2.603 20.809 1.00 90.50 95 VAL A CA 1
ATOM 711 C C . VAL A 1 95 ? -3.476 2.124 22.220 1.00 90.50 95 VAL A C 1
ATOM 713 O O . VAL A 1 95 ? -2.729 1.163 22.382 1.00 90.50 95 VAL A O 1
ATOM 716 N N . THR A 1 96 ? -4.096 2.726 23.236 1.00 91.19 96 THR A N 1
ATOM 717 C CA . THR A 1 96 ? -3.854 2.369 24.640 1.00 91.19 96 THR A CA 1
ATOM 718 C C . THR A 1 96 ? -4.304 0.939 24.949 1.00 91.19 96 THR A C 1
ATOM 720 O O . THR A 1 96 ? -3.580 0.191 25.604 1.00 91.19 96 THR A O 1
ATOM 723 N N . ARG A 1 97 ? -5.479 0.524 24.455 1.00 89.56 97 ARG A N 1
ATOM 724 C CA . ARG A 1 97 ? -6.035 -0.813 24.720 1.00 89.56 97 ARG A CA 1
ATOM 725 C C . ARG A 1 97 ? -5.410 -1.908 23.853 1.00 89.56 97 ARG A C 1
ATOM 727 O O . ARG A 1 97 ? -5.276 -3.042 24.304 1.00 89.56 97 ARG A O 1
ATOM 734 N N . SER A 1 98 ? -5.056 -1.586 22.613 1.00 89.69 98 SER A N 1
ATOM 735 C CA . SER A 1 98 ? -4.727 -2.564 21.570 1.00 89.69 98 SER A CA 1
ATOM 736 C C . SER A 1 98 ? -3.267 -2.517 21.118 1.00 89.69 98 SER A C 1
ATOM 738 O O . SER A 1 98 ? -2.938 -3.128 20.099 1.00 89.69 98 SER A O 1
ATOM 740 N N . TRP A 1 99 ? -2.370 -1.852 21.856 1.00 92.56 99 TRP A N 1
ATOM 741 C CA . TRP A 1 99 ? -0.940 -1.809 21.519 1.00 92.56 99 TRP A CA 1
ATOM 742 C C . TRP A 1 99 ? -0.311 -3.191 21.241 1.00 92.56 99 TRP A C 1
ATOM 744 O O . TRP A 1 99 ? 0.464 -3.274 20.285 1.00 92.56 99 TRP A O 1
ATOM 754 N N . PRO A 1 100 ? -0.660 -4.302 21.936 1.00 93.00 100 PRO A N 1
ATOM 755 C CA . PRO A 1 100 ? -0.080 -5.605 21.613 1.00 93.00 100 PRO A CA 1
ATOM 756 C C . PRO A 1 100 ? -0.532 -6.110 20.237 1.00 93.00 100 PRO A C 1
ATOM 758 O O . PRO A 1 100 ? 0.252 -6.708 19.506 1.00 93.00 100 PRO A O 1
ATOM 761 N N . THR A 1 101 ? -1.781 -5.831 19.850 1.00 91.44 101 THR A N 1
ATOM 762 C CA . THR A 1 101 ? -2.320 -6.145 18.516 1.00 91.44 101 THR A CA 1
ATOM 763 C C . THR A 1 101 ? -1.658 -5.296 17.436 1.00 91.44 101 THR A C 1
ATOM 765 O O . THR A 1 101 ? -1.369 -5.805 16.352 1.00 91.44 101 THR A O 1
ATOM 768 N N . ILE A 1 102 ? -1.386 -4.018 17.725 1.00 92.12 102 ILE A N 1
ATOM 769 C CA . ILE A 1 102 ? -0.641 -3.134 16.819 1.00 92.12 102 ILE A CA 1
ATOM 770 C C . ILE A 1 102 ? 0.758 -3.709 16.590 1.00 92.12 102 ILE A C 1
ATOM 772 O O . ILE A 1 102 ? 1.154 -3.883 15.442 1.00 92.12 102 ILE A O 1
ATOM 776 N N . LEU A 1 103 ? 1.477 -4.090 17.651 1.00 94.50 103 LEU A N 1
ATOM 777 C CA . LEU A 1 103 ? 2.802 -4.700 17.520 1.00 94.50 103 LEU A CA 1
ATOM 778 C C . LEU A 1 103 ? 2.770 -6.035 16.773 1.00 94.50 103 LEU A C 1
ATOM 780 O O . LEU A 1 103 ? 3.592 -6.242 15.886 1.00 94.50 103 LEU A O 1
ATOM 784 N N . ALA A 1 104 ? 1.820 -6.919 17.083 1.00 94.19 104 ALA A N 1
ATOM 785 C CA . ALA A 1 104 ? 1.662 -8.190 16.375 1.00 94.19 104 ALA A CA 1
ATOM 786 C C . ALA A 1 104 ? 1.380 -7.968 14.879 1.00 94.19 104 ALA A C 1
ATOM 788 O O . ALA A 1 104 ? 1.960 -8.636 14.023 1.00 94.19 104 ALA A O 1
ATOM 789 N N . THR A 1 105 ? 0.547 -6.977 14.555 1.00 93.06 105 THR A N 1
ATOM 790 C CA . THR A 1 105 ? 0.270 -6.581 13.170 1.00 93.06 105 THR A CA 1
ATOM 791 C C . THR A 1 105 ? 1.514 -6.029 12.486 1.00 93.06 105 THR A C 1
ATOM 793 O O . THR A 1 105 ? 1.821 -6.424 11.363 1.00 93.06 105 THR A O 1
ATOM 796 N N . MET A 1 106 ? 2.264 -5.157 13.160 1.00 92.69 106 MET A N 1
ATOM 797 C CA . MET A 1 106 ? 3.495 -4.609 12.603 1.00 92.69 106 MET A CA 1
ATOM 798 C C . MET A 1 106 ? 4.566 -5.680 12.399 1.00 92.69 106 MET A C 1
ATOM 800 O O . MET A 1 106 ? 5.264 -5.653 11.389 1.00 92.69 106 MET A O 1
ATOM 804 N N . ALA A 1 107 ? 4.663 -6.653 13.307 1.00 94.12 107 ALA A N 1
ATOM 805 C CA . ALA A 1 107 ? 5.544 -7.804 13.161 1.00 94.12 107 ALA A CA 1
ATOM 806 C C . ALA A 1 107 ? 5.134 -8.679 11.965 1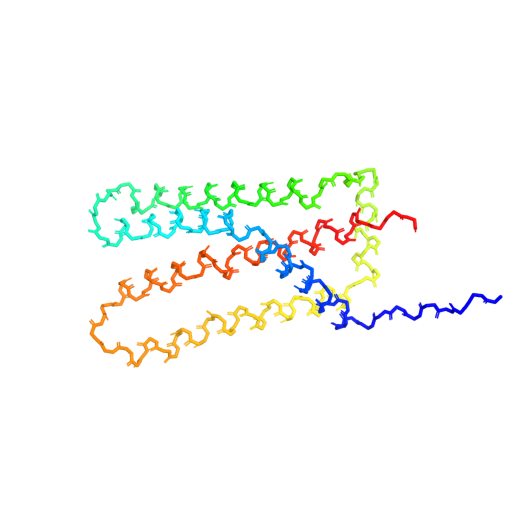.00 94.12 107 ALA A C 1
ATOM 808 O O . ALA A 1 107 ? 5.991 -9.073 11.176 1.00 94.12 107 ALA A O 1
ATOM 809 N N . ALA A 1 108 ? 3.834 -8.934 11.784 1.00 92.69 108 ALA A N 1
ATOM 810 C CA . ALA A 1 108 ? 3.321 -9.666 10.627 1.00 92.69 108 ALA A CA 1
ATOM 811 C C . ALA A 1 108 ? 3.602 -8.924 9.308 1.00 92.69 108 ALA A C 1
ATOM 813 O O . ALA A 1 108 ? 4.033 -9.544 8.336 1.00 92.69 108 ALA A O 1
ATOM 814 N N . LEU A 1 109 ? 3.430 -7.599 9.284 1.00 91.25 109 LEU A N 1
ATOM 815 C CA . LEU A 1 109 ? 3.756 -6.769 8.125 1.00 91.25 109 LEU A CA 1
ATOM 816 C C . LEU A 1 109 ? 5.264 -6.774 7.831 1.00 91.25 109 LEU A C 1
ATOM 818 O O . LEU A 1 109 ? 5.667 -6.912 6.679 1.00 91.25 109 LEU A O 1
ATOM 822 N N . ALA A 1 110 ? 6.107 -6.671 8.859 1.00 91.50 110 ALA A N 1
ATOM 823 C CA . ALA A 1 110 ? 7.555 -6.753 8.702 1.00 91.50 110 ALA A CA 1
ATOM 824 C C . ALA A 1 110 ? 7.974 -8.116 8.131 1.00 91.50 110 ALA A C 1
ATOM 826 O 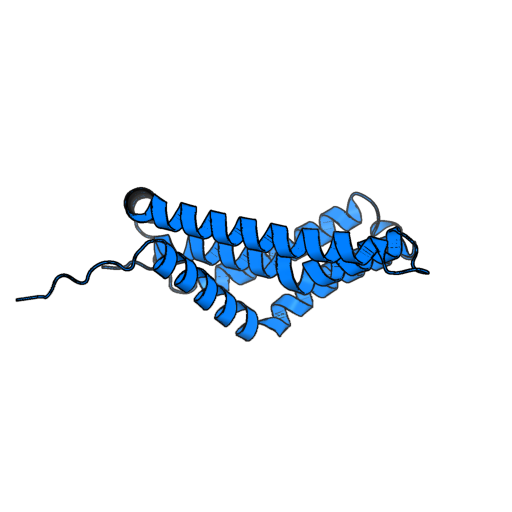O . ALA A 1 110 ? 8.740 -8.165 7.171 1.00 91.50 110 ALA A O 1
ATOM 827 N N . LEU A 1 111 ? 7.419 -9.213 8.657 1.00 93.38 111 LEU A N 1
ATOM 828 C CA . LEU A 1 111 ? 7.661 -10.559 8.138 1.00 93.38 111 LEU A CA 1
ATOM 829 C C . LEU A 1 111 ? 7.221 -10.683 6.675 1.00 93.38 111 LEU A C 1
ATOM 831 O O . LEU A 1 111 ? 7.972 -11.205 5.854 1.00 93.38 111 LEU A O 1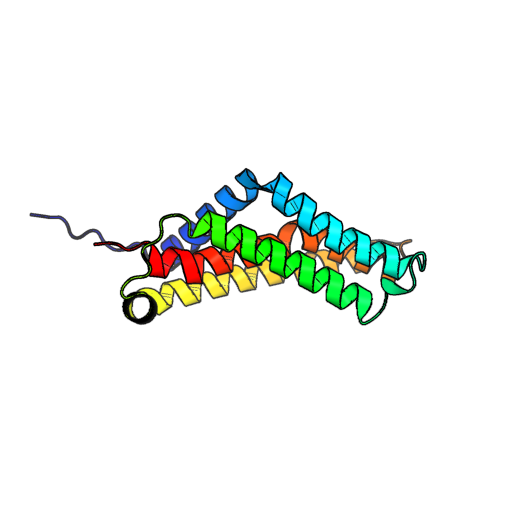
ATOM 835 N N . PHE A 1 112 ? 6.044 -10.159 6.333 1.00 91.69 112 PHE A N 1
ATOM 836 C CA . PHE A 1 112 ? 5.553 -10.108 4.958 1.00 91.69 112 PHE A CA 1
ATOM 837 C C . PHE A 1 112 ? 6.553 -9.388 4.039 1.00 91.69 112 PHE A C 1
ATOM 839 O O . PHE A 1 112 ? 7.000 -9.958 3.046 1.00 91.69 112 PHE A O 1
ATOM 846 N N . LEU A 1 113 ? 6.991 -8.179 4.396 1.00 88.94 113 LEU A N 1
ATOM 847 C CA . LEU A 1 113 ? 7.960 -7.417 3.600 1.00 88.94 113 LEU A CA 1
ATOM 848 C C . LEU A 1 113 ? 9.313 -8.130 3.468 1.00 88.94 113 LEU A C 1
ATOM 850 O O . LEU A 1 113 ? 9.911 -8.101 2.394 1.00 88.94 113 LEU A O 1
ATOM 854 N N . VAL A 1 114 ? 9.778 -8.795 4.530 1.00 91.81 114 VAL A N 1
ATOM 855 C CA . VAL A 1 114 ? 11.002 -9.606 4.507 1.00 91.81 114 VAL A CA 1
ATOM 856 C C . VAL A 1 114 ? 10.865 -10.754 3.511 1.00 91.81 114 VAL A C 1
ATOM 858 O O . VAL A 1 114 ? 11.734 -10.916 2.659 1.00 91.81 114 VAL A O 1
ATOM 861 N N . VAL A 1 115 ? 9.766 -11.508 3.551 1.00 90.38 115 VAL A N 1
ATOM 862 C CA . VAL A 1 115 ? 9.503 -12.614 2.612 1.00 90.38 115 VAL A CA 1
ATOM 863 C C . VAL A 1 115 ? 9.502 -12.111 1.166 1.00 90.38 115 VAL A C 1
ATOM 865 O O . VAL A 1 115 ? 10.199 -12.663 0.312 1.00 90.38 115 VAL A O 1
ATOM 868 N N . PHE A 1 116 ? 8.800 -11.009 0.902 1.00 88.69 116 PHE A N 1
ATOM 869 C CA . PHE A 1 116 ? 8.705 -10.403 -0.430 1.00 88.69 116 PHE A CA 1
ATOM 870 C C . PHE A 1 116 ? 9.951 -9.619 -0.871 1.00 88.69 116 PHE A C 1
ATOM 872 O O . PHE A 1 116 ? 9.992 -9.095 -1.987 1.00 88.69 116 PHE A O 1
ATOM 879 N N . LYS A 1 117 ? 10.978 -9.542 -0.023 1.00 86.94 117 LYS A N 1
ATOM 880 C CA . LYS A 1 117 ? 12.299 -9.018 -0.371 1.00 86.94 117 LYS A CA 1
ATOM 881 C C . LYS A 1 117 ? 13.318 -10.139 -0.557 1.00 86.94 117 LYS A C 1
ATOM 883 O O . LYS A 1 117 ? 13.957 -10.208 -1.599 1.00 86.94 117 LYS A O 1
ATOM 888 N N . LEU A 1 118 ? 13.437 -11.028 0.424 1.00 88.00 118 LEU A N 1
ATOM 889 C CA . LEU A 1 118 ? 14.461 -12.069 0.439 1.00 88.00 118 LEU A CA 1
ATOM 890 C C . LEU A 1 118 ? 14.260 -13.111 -0.659 1.00 88.00 118 LEU A C 1
ATOM 892 O O . LEU A 1 118 ? 15.245 -13.567 -1.232 1.00 88.00 118 LEU A O 1
ATOM 896 N N . ILE A 1 119 ? 13.014 -13.489 -0.965 1.00 85.00 119 ILE A N 1
ATOM 897 C CA . ILE A 1 119 ? 12.754 -14.491 -2.006 1.00 85.00 119 ILE A CA 1
ATOM 898 C C . ILE A 1 119 ? 13.177 -13.962 -3.387 1.00 85.00 119 ILE A C 1
ATOM 900 O O . ILE A 1 119 ? 13.977 -14.639 -4.033 1.00 85.00 119 ILE A O 1
ATOM 904 N N . PRO A 1 120 ? 12.730 -12.773 -3.845 1.00 82.88 120 PRO A N 1
ATOM 905 C CA . PRO A 1 120 ? 13.226 -12.207 -5.097 1.00 82.88 120 PRO A CA 1
ATOM 906 C C . PRO A 1 120 ? 14.745 -12.024 -5.115 1.00 82.88 120 PRO A C 1
ATOM 908 O O . PRO A 1 120 ? 15.379 -12.461 -6.069 1.00 82.88 120 PRO A O 1
ATOM 911 N N . ASP A 1 121 ? 15.340 -11.474 -4.050 1.00 83.88 121 ASP A N 1
ATOM 912 C CA . ASP A 1 121 ? 16.792 -11.257 -3.975 1.00 83.8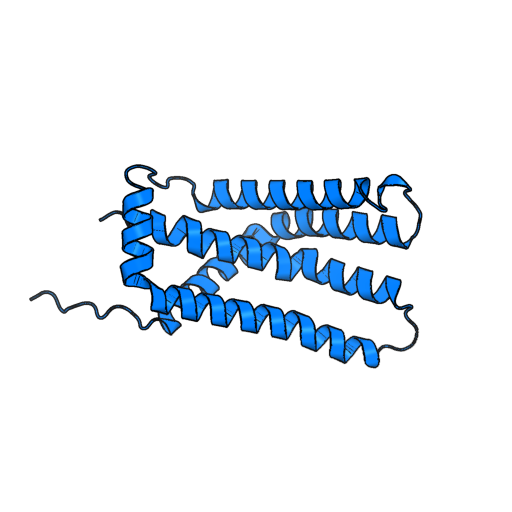8 121 ASP A CA 1
ATOM 913 C C . ASP A 1 121 ? 17.568 -12.587 -4.115 1.00 83.88 121 ASP A C 1
ATOM 915 O O . ASP A 1 121 ? 18.572 -12.665 -4.825 1.00 83.88 121 ASP A O 1
ATOM 919 N N . ALA A 1 122 ? 17.075 -13.669 -3.501 1.00 85.12 122 ALA A N 1
ATOM 920 C CA . ALA A 1 122 ? 17.671 -15.001 -3.615 1.00 85.12 122 ALA A CA 1
ATOM 921 C C . ALA A 1 122 ? 17.493 -15.633 -5.008 1.00 85.12 122 ALA A C 1
ATOM 923 O O . ALA A 1 122 ? 18.340 -16.418 -5.443 1.00 85.12 122 ALA A O 1
ATOM 924 N N . LEU A 1 123 ? 16.397 -15.316 -5.704 1.00 81.81 123 LEU A N 1
ATOM 925 C CA . LEU A 1 123 ? 16.139 -15.783 -7.068 1.00 81.81 123 LEU A CA 1
ATOM 926 C C . LEU A 1 123 ? 16.953 -15.006 -8.106 1.00 81.81 123 LEU A C 1
ATOM 928 O O . LEU A 1 123 ? 17.391 -15.606 -9.085 1.00 81.81 123 LEU A O 1
ATOM 932 N N . ALA A 1 124 ? 17.220 -13.719 -7.870 1.00 78.94 124 ALA A N 1
ATOM 933 C CA . ALA A 1 124 ? 17.996 -12.861 -8.765 1.00 78.94 124 ALA A CA 1
ATOM 934 C C . ALA A 1 124 ? 19.372 -13.460 -9.090 1.00 78.94 124 ALA A C 1
ATOM 936 O O . ALA A 1 124 ? 19.798 -13.470 -10.240 1.00 78.94 124 ALA A O 1
ATOM 937 N N . GLY A 1 125 ? 20.039 -14.048 -8.090 1.00 72.69 125 GLY A N 1
ATOM 938 C CA . GLY A 1 125 ? 21.335 -14.713 -8.261 1.00 72.69 125 GLY A CA 1
ATOM 939 C C . GLY A 1 125 ? 21.296 -16.028 -9.052 1.00 72.69 125 GLY A C 1
ATOM 940 O O . GLY A 1 125 ? 22.348 -16.618 -9.286 1.00 72.69 125 GLY A O 1
ATOM 941 N N . ARG A 1 126 ? 20.110 -16.518 -9.438 1.00 78.62 126 ARG A N 1
ATOM 942 C CA . ARG A 1 126 ? 19.917 -17.796 -10.149 1.00 78.62 126 ARG A CA 1
ATOM 943 C C . ARG A 1 126 ? 19.406 -17.634 -11.578 1.00 78.62 126 ARG A C 1
ATOM 945 O O . ARG A 1 126 ? 19.465 -18.594 -12.343 1.00 78.62 126 ARG A O 1
ATOM 952 N N . VAL A 1 127 ? 18.900 -16.458 -11.945 1.00 71.38 127 VAL A N 1
ATOM 953 C CA . VAL A 1 127 ? 18.373 -16.197 -13.289 1.00 71.38 127 VAL A CA 1
ATOM 954 C C . VAL A 1 127 ? 19.498 -15.640 -14.159 1.00 71.38 127 VAL A C 1
ATOM 956 O O . VAL A 1 127 ? 19.824 -14.460 -14.104 1.00 71.38 127 VAL A O 1
ATOM 959 N N . GLY A 1 128 ? 20.131 -16.509 -14.949 1.00 76.69 128 GLY A N 1
ATOM 960 C CA . GLY A 1 128 ? 21.091 -16.086 -15.969 1.00 76.69 128 GLY A CA 1
ATOM 961 C C . GLY A 1 128 ? 20.389 -15.444 -17.170 1.00 76.69 128 GLY A C 1
ATOM 962 O O . GLY A 1 128 ? 19.304 -15.873 -17.554 1.00 76.69 128 GLY A O 1
ATOM 963 N N . GLY A 1 129 ? 21.020 -14.441 -17.787 1.00 79.25 129 GLY A N 1
ATOM 964 C CA . GLY A 1 129 ? 20.591 -13.893 -19.084 1.00 79.25 129 GLY A CA 1
ATOM 965 C C . GLY A 1 129 ? 19.643 -12.689 -19.049 1.00 79.25 129 GLY A C 1
ATOM 966 O O . GLY A 1 129 ? 19.205 -12.261 -20.111 1.00 79.25 129 GLY A O 1
ATOM 967 N N . ILE A 1 130 ? 19.349 -12.120 -17.875 1.00 80.94 130 ILE A N 1
ATOM 968 C CA . ILE A 1 130 ? 18.627 -10.844 -17.742 1.00 80.94 130 ILE A CA 1
ATOM 969 C C . ILE A 1 130 ? 19.586 -9.819 -17.136 1.00 80.94 130 ILE A C 1
ATOM 971 O O . ILE A 1 130 ? 20.263 -10.113 -16.150 1.00 80.94 130 ILE A O 1
ATOM 975 N N . ASP A 1 131 ? 19.670 -8.624 -17.720 1.00 86.69 131 ASP A N 1
ATOM 976 C CA . ASP A 1 131 ? 20.453 -7.546 -17.125 1.00 86.69 131 ASP A CA 1
ATOM 977 C C . ASP A 1 131 ? 19.835 -7.087 -15.789 1.00 86.69 131 ASP A C 1
ATOM 979 O O . ASP A 1 131 ? 18.645 -7.268 -15.503 1.00 86.69 131 ASP A O 1
ATOM 983 N N . ARG A 1 132 ? 20.662 -6.482 -14.935 1.00 85.12 132 ARG A N 1
ATOM 984 C CA . ARG A 1 132 ? 20.245 -6.086 -13.586 1.00 85.12 132 ARG A CA 1
ATOM 985 C C . ARG A 1 132 ? 19.093 -5.077 -13.593 1.00 85.12 132 ARG A C 1
ATOM 987 O O . ARG A 1 132 ? 18.269 -5.105 -12.681 1.00 85.12 132 ARG A O 1
ATOM 994 N N . GLU A 1 133 ? 19.035 -4.176 -14.569 1.00 85.62 133 GLU A N 1
ATOM 995 C CA . GLU A 1 133 ? 18.017 -3.124 -14.611 1.00 85.62 133 GLU A CA 1
ATOM 996 C C . GLU A 1 133 ? 16.651 -3.692 -14.985 1.00 85.62 133 GLU A C 1
ATOM 998 O O . GLU A 1 133 ? 15.656 -3.385 -14.321 1.00 85.62 133 GLU A O 1
ATOM 1003 N N . THR A 1 134 ? 16.620 -4.590 -15.967 1.00 85.81 134 THR A N 1
ATOM 1004 C CA . THR A 1 134 ? 15.432 -5.342 -16.371 1.00 85.81 134 THR A CA 1
ATOM 1005 C C . THR A 1 134 ? 14.929 -6.231 -15.237 1.00 85.81 134 THR A C 1
ATOM 1007 O O . THR A 1 134 ? 13.726 -6.247 -14.965 1.00 85.81 134 THR A O 1
ATOM 1010 N N . TRP A 1 135 ? 15.824 -6.914 -14.511 1.00 88.12 135 TRP A N 1
ATOM 1011 C CA . TRP A 1 135 ? 15.442 -7.686 -13.322 1.00 88.12 135 TRP A CA 1
ATOM 1012 C C . TRP A 1 135 ? 14.749 -6.806 -12.272 1.00 88.12 135 TRP A C 1
ATOM 1014 O O . TRP A 1 135 ? 13.641 -7.113 -11.828 1.00 88.12 135 TRP A O 1
ATOM 1024 N N . LEU A 1 136 ? 15.366 -5.676 -11.912 1.00 88.19 136 LEU A N 1
ATOM 1025 C CA . LEU A 1 136 ? 14.813 -4.749 -10.921 1.0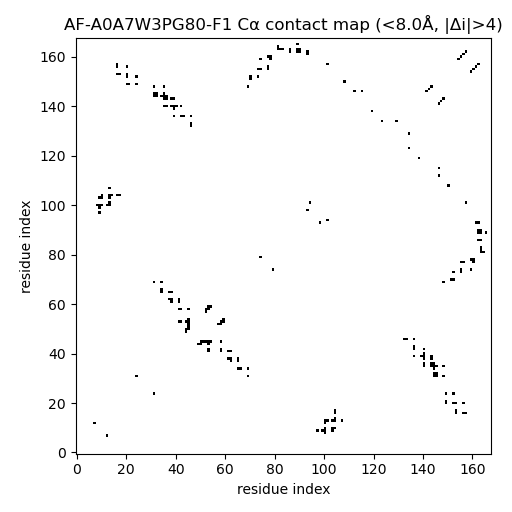0 88.19 136 LEU A CA 1
ATOM 1026 C C . LEU A 1 136 ? 13.493 -4.120 -11.386 1.00 88.19 136 LEU A C 1
ATOM 1028 O O . LEU A 1 136 ? 12.617 -3.854 -10.562 1.00 88.19 136 LEU A O 1
ATOM 1032 N N . ALA A 1 137 ? 13.330 -3.878 -12.689 1.00 90.31 137 ALA A N 1
ATOM 1033 C CA . ALA A 1 137 ? 12.074 -3.393 -13.252 1.00 90.31 137 ALA A CA 1
ATOM 1034 C C . ALA A 1 137 ? 10.945 -4.413 -13.062 1.00 90.31 137 ALA A C 1
ATOM 1036 O O . ALA A 1 137 ? 9.871 -4.041 -12.589 1.00 90.31 137 ALA A O 1
ATOM 1037 N N . TRP A 1 138 ? 11.199 -5.694 -13.344 1.00 91.81 138 TRP A N 1
ATOM 1038 C CA . TRP A 1 138 ? 10.232 -6.770 -13.118 1.00 91.81 138 TRP A CA 1
ATOM 1039 C C . TRP A 1 138 ? 9.915 -6.989 -11.644 1.00 91.81 138 TRP A C 1
ATOM 1041 O O . TRP A 1 138 ? 8.745 -7.099 -11.273 1.00 91.81 138 TRP A O 1
ATOM 1051 N N . GLU A 1 139 ? 10.934 -7.005 -10.789 1.00 91.38 139 GLU A N 1
ATOM 1052 C CA . GLU A 1 139 ? 10.749 -7.125 -9.346 1.00 91.38 139 GLU A CA 1
ATOM 1053 C C . GLU A 1 139 ? 9.854 -5.997 -8.811 1.00 91.38 139 GLU A C 1
ATOM 1055 O O . GLU A 1 139 ? 8.892 -6.240 -8.073 1.00 91.38 139 GLU A O 1
ATOM 1060 N N . LEU A 1 140 ? 10.131 -4.756 -9.222 1.00 91.56 140 LEU A N 1
ATOM 1061 C CA . LEU A 1 140 ? 9.328 -3.606 -8.829 1.00 91.56 140 LEU A CA 1
ATOM 1062 C C . LEU A 1 140 ? 7.919 -3.671 -9.425 1.00 91.56 140 LEU A C 1
ATOM 1064 O O . LEU A 1 140 ? 6.960 -3.315 -8.742 1.00 91.56 140 LEU A O 1
ATOM 1068 N N . ALA A 1 141 ? 7.775 -4.163 -10.657 1.00 93.81 141 ALA A N 1
ATOM 1069 C CA . ALA A 1 141 ? 6.481 -4.303 -11.304 1.00 93.81 141 ALA A CA 1
ATOM 1070 C C . ALA A 1 141 ? 5.568 -5.282 -10.555 1.00 93.81 141 ALA A C 1
ATOM 1072 O O . ALA A 1 141 ? 4.406 -4.968 -10.291 1.00 93.81 141 ALA A O 1
ATOM 1073 N N . ILE A 1 142 ? 6.116 -6.426 -10.134 1.00 93.56 142 ILE A N 1
ATOM 1074 C CA . ILE A 1 142 ? 5.408 -7.400 -9.296 1.00 93.56 142 ILE A CA 1
ATOM 1075 C C . ILE A 1 142 ? 4.998 -6.740 -7.978 1.00 93.56 142 ILE A C 1
ATOM 1077 O O . ILE A 1 142 ? 3.831 -6.810 -7.589 1.00 93.56 142 ILE A O 1
ATOM 1081 N N . LYS A 1 143 ? 5.920 -6.038 -7.307 1.00 93.75 143 LYS A N 1
ATOM 1082 C CA . LYS A 1 143 ? 5.634 -5.344 -6.039 1.00 93.75 143 LYS A CA 1
ATOM 1083 C C . LYS A 1 143 ? 4.556 -4.270 -6.184 1.00 93.75 143 LYS A C 1
ATOM 1085 O O . LYS A 1 143 ? 3.716 -4.147 -5.292 1.00 93.75 143 LYS A O 1
ATOM 1090 N N . ASN A 1 144 ? 4.541 -3.532 -7.292 1.00 94.88 144 ASN A N 1
ATOM 1091 C CA . ASN A 1 144 ? 3.557 -2.484 -7.565 1.00 94.88 144 ASN A CA 1
ATOM 1092 C C . ASN A 1 144 ? 2.130 -3.032 -7.731 1.00 94.88 144 ASN A C 1
ATOM 1094 O O . ASN A 1 144 ? 1.190 -2.321 -7.395 1.00 94.88 144 ASN A O 1
ATOM 1098 N N . VAL A 1 145 ? 1.952 -4.278 -8.190 1.00 95.75 145 VAL A N 1
ATOM 1099 C CA . VAL A 1 145 ? 0.624 -4.919 -8.340 1.00 95.75 145 VAL A CA 1
ATOM 1100 C C . VAL A 1 145 ? 0.275 -5.889 -7.204 1.00 95.75 145 VAL A C 1
ATOM 1102 O O . VAL A 1 145 ? -0.784 -6.516 -7.232 1.00 95.75 145 VAL A O 1
ATOM 1105 N N . THR A 1 146 ? 1.150 -6.039 -6.203 1.00 94.50 146 THR A N 1
ATOM 1106 C CA . THR A 1 146 ? 0.952 -6.959 -5.070 1.00 94.50 146 THR A CA 1
ATOM 1107 C C . THR A 1 146 ? 1.294 -6.301 -3.732 1.00 94.50 146 THR A C 1
ATOM 1109 O O . THR A 1 146 ? 0.424 -5.754 -3.061 1.00 94.50 146 THR A O 1
ATOM 1112 N N . VAL A 1 147 ? 2.569 -6.331 -3.348 1.00 94.69 147 VAL A N 1
ATOM 1113 C CA . VAL A 1 147 ? 3.097 -6.008 -2.017 1.00 94.69 147 VAL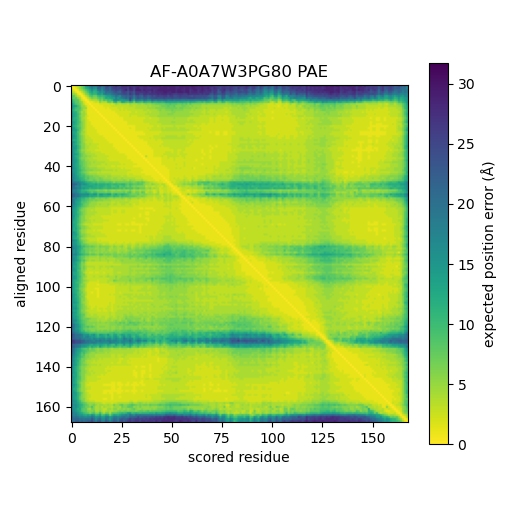 A CA 1
ATOM 1114 C C . VAL A 1 147 ? 2.792 -4.574 -1.601 1.00 94.69 147 VAL A C 1
ATOM 1116 O O . VAL A 1 147 ? 2.336 -4.341 -0.483 1.00 94.69 147 VAL A O 1
ATOM 1119 N N . ILE A 1 148 ? 3.045 -3.610 -2.486 1.00 94.12 148 ILE A N 1
ATOM 1120 C CA . ILE A 1 148 ? 2.889 -2.182 -2.193 1.00 94.12 148 ILE A CA 1
ATOM 1121 C C . ILE A 1 148 ? 1.416 -1.831 -1.951 1.00 94.12 148 ILE A C 1
ATOM 1123 O O . ILE A 1 148 ? 1.110 -1.356 -0.855 1.00 94.12 148 ILE A O 1
ATOM 1127 N N . PRO A 1 149 ? 0.484 -2.086 -2.891 1.00 96.19 149 PRO A N 1
ATOM 1128 C CA . PRO A 1 149 ? -0.920 -1.764 -2.663 1.00 96.19 149 PRO A CA 1
ATOM 1129 C C . PRO A 1 149 ? -1.517 -2.570 -1.506 1.00 96.19 149 PRO A C 1
ATOM 1131 O O . PRO A 1 149 ? -2.307 -2.025 -0.739 1.00 96.19 149 PRO A O 1
ATOM 1134 N N . PHE A 1 150 ? -1.099 -3.827 -1.312 1.00 96.81 150 PHE A N 1
ATOM 1135 C CA . PHE A 1 150 ? -1.520 -4.617 -0.155 1.00 96.81 150 PHE A CA 1
ATOM 1136 C C . PHE A 1 150 ? -1.092 -3.978 1.171 1.00 96.81 150 PHE A C 1
ATOM 1138 O O . PHE A 1 150 ? -1.903 -3.841 2.082 1.00 96.81 150 PHE A O 1
ATOM 1145 N N . THR A 1 151 ? 0.158 -3.516 1.262 1.00 95.50 151 THR A N 1
ATOM 1146 C CA . THR A 1 151 ? 0.681 -2.822 2.448 1.00 95.50 151 THR A CA 1
ATOM 1147 C C . THR A 1 151 ? -0.079 -1.525 2.714 1.00 95.50 151 THR A C 1
ATOM 1149 O O . THR A 1 151 ? -0.435 -1.248 3.857 1.00 95.50 151 THR A O 1
ATOM 1152 N N . MET A 1 152 ? -0.376 -0.744 1.670 1.00 95.69 152 MET A N 1
ATOM 1153 C CA . MET A 1 152 ? -1.171 0.482 1.801 1.00 95.69 152 MET A CA 1
ATOM 1154 C C . MET A 1 152 ? -2.559 0.183 2.376 1.00 95.69 152 MET A C 1
ATOM 1156 O O . MET A 1 152 ? -2.959 0.818 3.348 1.00 95.69 152 MET A O 1
ATOM 1160 N N . LEU A 1 153 ? -3.251 -0.828 1.840 1.00 96.75 153 LEU A N 1
ATOM 1161 C CA . LEU A 1 153 ? -4.558 -1.258 2.342 1.00 96.75 153 LEU A CA 1
ATOM 1162 C C . LEU A 1 153 ? -4.487 -1.756 3.785 1.00 96.75 153 LEU A C 1
ATOM 1164 O O . LEU A 1 153 ? -5.328 -1.374 4.596 1.00 96.75 153 LEU A O 1
ATOM 1168 N N . TRP A 1 154 ? -3.471 -2.554 4.124 1.00 96.12 154 TRP A N 1
ATOM 1169 C CA . TRP A 1 154 ? -3.273 -3.043 5.488 1.00 96.12 154 TRP A CA 1
ATOM 1170 C C . TRP A 1 154 ? -3.149 -1.869 6.462 1.00 96.12 154 TRP A C 1
ATOM 1172 O O . TRP A 1 154 ? -3.856 -1.811 7.469 1.00 96.12 154 TRP A O 1
ATOM 1182 N N . MET A 1 155 ? -2.316 -0.880 6.134 1.00 93.38 155 MET A N 1
ATOM 1183 C CA . MET A 1 155 ? -2.148 0.316 6.959 1.00 93.38 155 MET A CA 1
ATOM 1184 C C . MET A 1 155 ? -3.453 1.115 7.078 1.00 93.38 155 MET A C 1
ATOM 1186 O O . MET A 1 155 ? -3.779 1.574 8.172 1.00 93.38 155 MET A O 1
ATOM 1190 N N . THR A 1 156 ? -4.246 1.231 6.007 1.00 93.25 156 THR A N 1
ATOM 1191 C CA . THR A 1 156 ? -5.572 1.872 6.060 1.00 93.25 156 THR A CA 1
ATOM 1192 C C . THR A 1 156 ? -6.539 1.122 6.978 1.00 93.25 156 THR A C 1
ATOM 1194 O O . THR A 1 156 ? -7.257 1.754 7.755 1.00 93.25 156 THR A O 1
ATOM 1197 N N . VAL A 1 157 ? -6.545 -0.214 6.957 1.00 93.00 157 VAL A N 1
ATOM 1198 C CA . VAL A 1 157 ? -7.374 -1.016 7.870 1.00 93.00 157 VAL A CA 1
ATOM 1199 C C . VAL A 1 157 ? -6.911 -0.839 9.319 1.00 93.00 157 VAL A C 1
ATOM 1201 O O . VAL A 1 157 ? -7.730 -0.582 10.201 1.00 93.00 157 VAL A O 1
ATOM 1204 N N . LEU A 1 158 ? -5.603 -0.927 9.574 1.00 90.56 158 LEU A N 1
ATOM 1205 C CA . LEU A 1 158 ? -5.028 -0.828 10.917 1.00 90.56 158 LEU A CA 1
ATOM 1206 C C . LEU A 1 158 ? -5.233 0.554 11.551 1.00 90.56 158 LEU A C 1
ATOM 1208 O O . LEU A 1 158 ? -5.577 0.634 12.729 1.00 90.56 158 LEU A O 1
ATOM 1212 N N . LEU A 1 159 ? -4.992 1.627 10.794 1.00 84.81 159 LEU A N 1
ATOM 1213 C CA . LEU A 1 159 ? -4.948 2.999 11.312 1.00 84.81 159 LEU A CA 1
ATOM 1214 C C . LEU A 1 159 ? -6.245 3.778 11.081 1.00 84.81 159 LEU A C 1
ATOM 1216 O O . LEU A 1 159 ? -6.516 4.730 11.809 1.00 84.81 159 LEU A O 1
ATOM 1220 N N . GLY A 1 160 ? -7.038 3.397 10.082 1.00 85.25 160 GLY A N 1
ATOM 1221 C CA . GLY A 1 160 ? -8.314 4.033 9.768 1.00 85.25 160 GLY A CA 1
ATOM 1222 C C . GLY A 1 160 ? -9.495 3.213 10.270 1.00 85.25 160 GLY A C 1
ATOM 1223 O O . GLY A 1 160 ? -10.264 3.675 11.105 1.00 85.25 160 GLY A O 1
ATOM 1224 N N . VAL A 1 161 ? -9.633 1.974 9.795 1.00 83.31 161 VAL A N 1
ATOM 1225 C CA . VAL A 1 161 ? -10.846 1.174 10.041 1.00 83.31 161 VAL A CA 1
ATOM 1226 C C . VAL A 1 161 ? -10.940 0.696 11.489 1.00 83.31 161 VAL A C 1
ATOM 1228 O O . VAL A 1 161 ? -11.979 0.869 12.116 1.00 83.31 161 VAL A O 1
ATOM 1231 N N . ARG A 1 162 ? -9.884 0.110 12.067 1.00 87.12 162 ARG A N 1
ATOM 1232 C CA . ARG A 1 162 ? -9.955 -0.440 13.438 1.00 87.12 162 ARG A CA 1
ATOM 1233 C C . ARG A 1 162 ? -10.224 0.605 14.523 1.00 87.12 162 ARG A C 1
ATOM 1235 O O . ARG A 1 162 ? -11.089 0.343 15.358 1.00 87.12 162 ARG A O 1
ATOM 1242 N N . PRO A 1 163 ? -9.561 1.773 14.520 1.00 81.69 163 PRO A N 1
ATOM 1243 C CA . PRO A 1 163 ? -9.814 2.788 15.534 1.00 81.69 163 PRO A CA 1
ATOM 1244 C C . PRO A 1 163 ? -11.186 3.456 15.375 1.00 81.69 163 PRO A C 1
ATOM 1246 O O . PRO A 1 163 ? -11.774 3.880 16.365 1.00 81.69 163 PRO A O 1
ATOM 1249 N N . LEU A 1 164 ? -11.702 3.541 14.140 1.00 80.31 164 LEU A N 1
ATO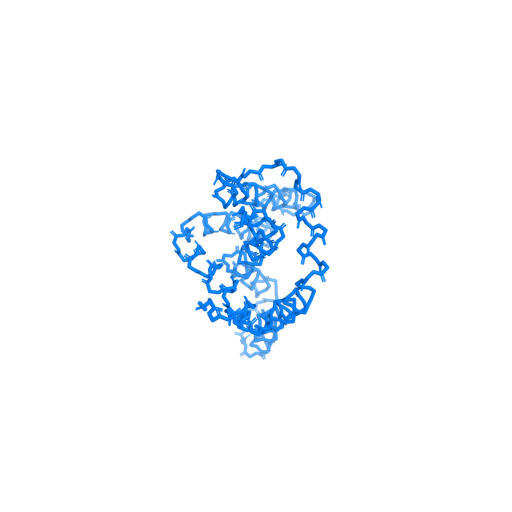M 1250 C CA . LEU A 1 164 ? -12.938 4.264 13.817 1.00 80.31 164 LEU A CA 1
ATOM 1251 C C . LEU A 1 164 ? -14.159 3.356 13.574 1.00 80.31 164 LEU A C 1
ATOM 1253 O O . LEU A 1 164 ? -15.269 3.850 13.386 1.00 80.31 164 LEU A O 1
ATOM 1257 N N . GLY A 1 165 ? -13.988 2.035 13.590 1.00 70.81 165 GLY A N 1
ATOM 1258 C CA . GLY A 1 165 ? -15.058 1.051 13.399 1.00 70.81 165 GLY A CA 1
ATOM 1259 C C . GLY A 1 165 ? -15.738 0.603 14.694 1.00 70.81 165 GLY A C 1
ATOM 1260 O O . GLY A 1 165 ? -16.738 -0.103 14.640 1.00 70.81 165 GLY A O 1
ATOM 1261 N N . GLN A 1 166 ? -15.222 0.997 15.864 1.00 56.53 166 GLN A N 1
ATOM 1262 C CA . GLN A 1 166 ? -15.843 0.683 17.154 1.00 56.53 166 GLN A CA 1
ATOM 1263 C C . GLN A 1 166 ? -16.824 1.788 17.540 1.00 56.53 166 GLN A C 1
ATOM 1265 O O . GLN A 1 166 ? -16.427 2.790 18.137 1.00 56.53 166 GLN A O 1
ATOM 1270 N N . VAL A 1 167 ? -18.075 1.663 17.103 1.00 40.72 167 VAL A N 1
ATOM 1271 C CA . VAL A 1 167 ? -19.203 2.407 17.674 1.00 40.72 167 VAL A CA 1
ATOM 1272 C C . VAL A 1 167 ? -19.849 1.478 18.699 1.00 40.72 167 VAL A C 1
ATOM 1274 O O . VAL A 1 167 ? -20.349 0.432 18.300 1.00 40.72 167 VAL A O 1
ATOM 1277 N N . GLY A 1 168 ? -19.806 1.861 19.980 1.00 38.91 168 GLY A N 1
ATOM 1278 C CA . GLY A 1 168 ? -20.562 1.233 21.078 1.00 38.91 168 GLY A CA 1
ATOM 1279 C C . GLY A 1 168 ? -20.072 -0.135 21.525 1.00 38.91 168 GLY A C 1
ATOM 1280 O O . GLY A 1 168 ? -20.583 -1.139 20.990 1.00 38.91 168 GLY A O 1
#

pLDDT: mean 88.65, std 10.9, range [38.91, 98.12]

Mean predicted aligned error: 5.76 Å

Organism: NCBI:txid88382